Protein AF-A0A135VKZ0-F1 (afdb_monomer_lite)

Structure (mmCIF, N/CA/C/O backbone):
data_AF-A0A135VKZ0-F1
#
_entry.id   AF-A0A135VKZ0-F1
#
loop_
_atom_site.group_PDB
_atom_site.id
_atom_site.type_symbol
_atom_site.label_atom_id
_atom_site.label_alt_id
_atom_site.label_comp_id
_atom_site.label_asym_id
_atom_site.label_entity_id
_atom_site.label_seq_id
_atom_site.pdbx_PDB_ins_code
_atom_site.Cartn_x
_atom_site.Cartn_y
_atom_site.Cartn_z
_atom_site.occupancy
_atom_site.B_iso_or_equiv
_atom_site.auth_seq_id
_atom_site.auth_comp_id
_atom_site.auth_asym_id
_atom_site.auth_atom_id
_atom_site.pdbx_PDB_model_num
ATOM 1 N N . MET A 1 1 ? -35.185 -16.315 -0.077 1.00 45.84 1 MET A N 1
ATOM 2 C CA . MET A 1 1 ? -34.190 -16.184 1.008 1.00 45.84 1 MET A CA 1
ATOM 3 C C . MET A 1 1 ? -33.339 -14.970 0.672 1.00 45.84 1 MET A C 1
ATOM 5 O O . MET A 1 1 ? -32.749 -14.965 -0.396 1.00 45.84 1 MET A O 1
ATOM 9 N N . ARG A 1 2 ? -33.415 -13.886 1.455 1.00 45.19 2 ARG A N 1
ATOM 10 C CA . ARG A 1 2 ? -32.632 -12.665 1.207 1.00 45.19 2 ARG A CA 1
ATOM 11 C C . ARG A 1 2 ? -31.349 -12.754 2.023 1.00 45.19 2 ARG A C 1
ATOM 13 O O . ARG A 1 2 ? -31.421 -12.917 3.239 1.00 45.19 2 ARG A O 1
ATOM 20 N N . ASP A 1 3 ? -30.228 -12.691 1.321 1.00 49.53 3 ASP A N 1
ATOM 21 C CA . ASP A 1 3 ? -28.873 -12.626 1.856 1.00 49.53 3 ASP A CA 1
ATOM 22 C C . ASP A 1 3 ? -28.784 -11.491 2.892 1.00 49.53 3 ASP A C 1
ATOM 24 O O . ASP A 1 3 ? -29.063 -10.329 2.581 1.00 49.53 3 ASP A O 1
ATOM 28 N N . ARG A 1 4 ? -28.489 -11.824 4.154 1.00 51.78 4 ARG A N 1
ATOM 29 C CA . ARG A 1 4 ? -28.217 -10.820 5.188 1.00 51.78 4 ARG A CA 1
ATOM 30 C C . ARG A 1 4 ? -26.778 -10.365 4.993 1.00 51.78 4 ARG A C 1
ATOM 32 O O . ARG A 1 4 ? -25.868 -10.991 5.525 1.00 51.78 4 ARG A O 1
ATOM 39 N N . GLY A 1 5 ? -26.583 -9.272 4.261 1.00 50.97 5 GLY A N 1
ATOM 40 C CA . GLY A 1 5 ? -25.318 -8.545 4.295 1.00 50.97 5 GLY A CA 1
ATOM 41 C C . GLY A 1 5 ? -25.027 -8.134 5.738 1.00 50.97 5 GLY A C 1
ATOM 42 O O . GLY A 1 5 ? -25.716 -7.271 6.284 1.00 50.97 5 GLY A O 1
ATOM 43 N N . LEU A 1 6 ? -24.063 -8.799 6.377 1.00 62.16 6 LEU A N 1
ATOM 44 C CA . LEU A 1 6 ? -23.552 -8.406 7.685 1.00 62.16 6 LEU A CA 1
ATOM 45 C C . LEU A 1 6 ? -22.977 -6.996 7.532 1.00 62.16 6 LEU A C 1
ATOM 47 O O . LEU A 1 6 ? -22.038 -6.780 6.767 1.00 62.16 6 LEU A O 1
ATOM 51 N N . ALA A 1 7 ? -23.596 -6.020 8.194 1.00 70.94 7 ALA A N 1
ATOM 52 C CA . ALA A 1 7 ? -23.090 -4.658 8.204 1.00 70.94 7 ALA A CA 1
ATOM 53 C C . ALA A 1 7 ? -21.691 -4.670 8.831 1.00 70.94 7 ALA A C 1
ATOM 55 O O . ALA A 1 7 ? -21.540 -5.089 9.978 1.00 70.94 7 ALA A O 1
ATOM 56 N N . MET A 1 8 ? -20.683 -4.235 8.071 1.00 70.75 8 MET A N 1
ATOM 57 C CA . MET A 1 8 ? -19.316 -4.126 8.576 1.00 70.75 8 MET A CA 1
ATOM 58 C C . MET A 1 8 ? -19.276 -3.213 9.799 1.00 70.75 8 MET A C 1
ATOM 60 O O . MET A 1 8 ? -19.867 -2.126 9.798 1.00 70.75 8 MET A O 1
ATOM 64 N N . SER A 1 9 ? -18.551 -3.645 10.823 1.00 84.38 9 SER A N 1
ATOM 65 C CA . SER A 1 9 ? -18.296 -2.881 12.036 1.00 84.38 9 SER A CA 1
ATOM 66 C C . SER A 1 9 ? -17.573 -1.565 11.731 1.00 84.38 9 SER A C 1
ATOM 68 O O . SER A 1 9 ? -16.874 -1.423 10.726 1.00 84.38 9 SER A O 1
ATOM 70 N N . SER A 1 10 ? -17.700 -0.587 12.634 1.00 83.88 10 SER A N 1
ATOM 71 C CA . SER A 1 10 ? -16.997 0.702 12.518 1.00 83.88 10 SER A CA 1
ATOM 72 C C . SER A 1 10 ? -15.481 0.527 12.357 1.00 83.88 10 SER A C 1
ATOM 74 O O . SER A 1 10 ? -14.854 1.275 11.609 1.00 83.88 10 SER A O 1
ATOM 76 N N . ARG A 1 11 ? -14.905 -0.485 13.020 1.00 81.19 11 ARG A N 1
ATOM 77 C CA . ARG A 1 11 ? -13.483 -0.833 12.918 1.00 81.19 11 ARG A CA 1
ATOM 78 C C . ARG A 1 11 ? -13.136 -1.336 11.518 1.00 81.19 11 ARG A C 1
ATOM 80 O O . ARG A 1 11 ? -12.252 -0.779 10.883 1.00 81.19 11 ARG A O 1
ATOM 87 N N . GLU A 1 12 ? -13.866 -2.319 10.994 1.00 82.62 12 GLU A N 1
ATOM 88 C CA . GLU A 1 12 ? -13.640 -2.841 9.634 1.00 82.62 12 GLU A CA 1
ATOM 89 C C . GLU A 1 12 ? -13.749 -1.739 8.569 1.00 82.62 12 GLU A C 1
ATOM 91 O O . GLU A 1 12 ? -12.958 -1.697 7.626 1.00 82.62 12 GLU A O 1
ATOM 96 N N . GLN A 1 13 ? -14.679 -0.796 8.745 1.00 86.94 13 GLN A N 1
ATOM 97 C CA . GLN A 1 13 ? -14.823 0.354 7.851 1.00 86.94 13 GLN A CA 1
ATOM 98 C C . GLN A 1 13 ? -13.612 1.293 7.892 1.00 86.94 13 GLN A C 1
ATOM 100 O O . GLN A 1 13 ? -13.187 1.796 6.851 1.00 86.94 13 GLN A O 1
ATOM 105 N N . GLU A 1 14 ? -13.061 1.564 9.074 1.00 86.06 14 GLU A N 1
ATOM 106 C CA . GLU A 1 14 ? -11.873 2.405 9.226 1.00 86.06 14 GLU A CA 1
ATOM 107 C C . GLU A 1 14 ? -10.647 1.758 8.580 1.00 86.06 14 GLU A C 1
ATOM 109 O O . GLU A 1 14 ? -9.938 2.391 7.795 1.00 86.06 14 GLU A O 1
ATOM 114 N N . ILE A 1 15 ? -10.461 0.463 8.805 1.00 85.88 15 ILE A N 1
ATOM 115 C CA . ILE A 1 15 ? -9.363 -0.296 8.213 1.00 85.88 15 ILE A CA 1
ATOM 116 C C . ILE A 1 15 ? -9.484 -0.318 6.687 1.00 85.88 15 ILE A C 1
ATOM 118 O O . ILE A 1 15 ? -8.503 -0.078 5.979 1.00 85.88 15 ILE A O 1
ATOM 122 N N . ALA A 1 16 ? -10.692 -0.533 6.160 1.00 87.69 16 ALA A N 1
ATOM 123 C CA . ALA A 1 16 ? -10.944 -0.482 4.725 1.00 87.69 16 ALA A CA 1
ATOM 124 C C . ALA A 1 16 ? -10.607 0.897 4.129 1.00 87.69 16 ALA A C 1
ATOM 126 O O . ALA A 1 16 ? -10.045 0.97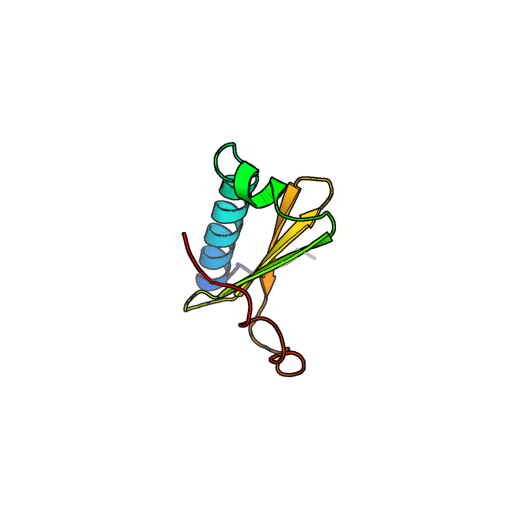5 3.032 1.00 87.69 16 ALA A O 1
ATOM 127 N N . LYS A 1 17 ? -10.886 1.994 4.852 1.00 90.44 17 LYS A N 1
ATOM 128 C CA . LYS A 1 17 ? -10.494 3.351 4.429 1.00 90.44 17 LYS A CA 1
ATOM 129 C C . LYS A 1 17 ? -8.977 3.499 4.360 1.00 90.44 17 LYS A C 1
ATOM 131 O O . LYS A 1 17 ? -8.476 4.012 3.359 1.00 90.44 17 LYS A O 1
ATOM 136 N N . ILE A 1 18 ? -8.251 3.023 5.371 1.00 89.06 18 ILE A N 1
ATOM 137 C CA . ILE A 1 18 ? -6.784 3.095 5.406 1.00 89.06 18 ILE A CA 1
ATOM 138 C C . ILE A 1 18 ? -6.181 2.247 4.275 1.00 89.06 18 ILE A C 1
ATOM 140 O O . ILE A 1 18 ? -5.346 2.740 3.515 1.00 89.06 18 ILE A O 1
ATOM 144 N N . ALA A 1 19 ? -6.640 1.007 4.093 1.00 90.88 19 ALA A N 1
ATOM 145 C CA . ALA A 1 19 ? -6.176 0.135 3.013 1.00 90.88 19 ALA A CA 1
ATOM 146 C C . ALA A 1 19 ? -6.414 0.763 1.627 1.00 90.88 19 ALA A C 1
ATOM 148 O O . ALA A 1 19 ? -5.529 0.748 0.768 1.00 90.88 19 ALA A O 1
ATOM 149 N N . ASN A 1 20 ? -7.581 1.382 1.420 1.00 93.56 20 ASN A N 1
ATOM 150 C CA . ASN A 1 20 ? -7.898 2.103 0.189 1.00 93.56 20 ASN A CA 1
ATOM 151 C C . ASN A 1 20 ? -6.996 3.333 -0.014 1.00 93.56 20 ASN A C 1
ATOM 153 O O . ASN A 1 20 ? -6.532 3.578 -1.128 1.00 93.56 20 ASN A O 1
ATOM 157 N N . MET A 1 21 ? -6.704 4.087 1.049 1.00 93.81 21 MET A N 1
ATOM 158 C CA . MET A 1 21 ? -5.791 5.231 0.995 1.00 93.81 21 MET A CA 1
ATOM 159 C C . MET A 1 21 ? -4.392 4.803 0.538 1.00 93.81 21 MET A C 1
ATOM 161 O O . MET A 1 21 ? -3.870 5.372 -0.421 1.00 93.81 21 MET A O 1
ATOM 165 N N . TYR A 1 22 ? -3.815 3.767 1.156 1.00 93.38 22 TYR A N 1
ATOM 166 C CA . TYR A 1 22 ? -2.506 3.246 0.751 1.00 93.38 22 TYR A CA 1
ATOM 167 C C . TYR A 1 22 ? -2.520 2.682 -0.667 1.00 93.38 22 TYR A C 1
ATOM 169 O O . TYR A 1 22 ? -1.598 2.946 -1.433 1.00 93.38 22 TYR A O 1
ATOM 177 N N . SER A 1 23 ? -3.579 1.964 -1.049 1.00 95.31 23 SER A N 1
ATOM 178 C CA . SER A 1 23 ? -3.727 1.448 -2.411 1.00 95.31 23 SER A CA 1
ATOM 179 C C . SER A 1 23 ? -3.696 2.578 -3.444 1.00 95.31 23 SER A C 1
ATOM 181 O O . SER A 1 23 ? -2.943 2.514 -4.416 1.00 95.31 23 SER A O 1
ATOM 183 N N . ARG A 1 24 ? -4.451 3.658 -3.213 1.00 96.56 24 ARG A N 1
ATOM 184 C CA . ARG A 1 24 ? -4.463 4.832 -4.098 1.00 96.56 24 ARG A CA 1
ATOM 185 C C . ARG A 1 24 ? -3.119 5.544 -4.135 1.00 96.56 24 ARG A C 1
ATOM 187 O O . ARG A 1 24 ? -2.670 5.920 -5.212 1.00 96.56 24 ARG A O 1
ATOM 194 N N . TYR A 1 25 ? -2.490 5.724 -2.977 1.00 95.88 25 TYR A N 1
ATOM 195 C CA . TYR A 1 25 ? -1.198 6.389 -2.877 1.00 95.88 25 TYR A CA 1
ATOM 196 C C . TYR A 1 25 ? -0.110 5.628 -3.643 1.00 95.88 25 TYR A C 1
ATOM 198 O O . TYR A 1 25 ? 0.558 6.206 -4.499 1.00 95.88 25 TYR A O 1
ATOM 206 N N . LEU A 1 26 ? 0.023 4.322 -3.383 1.00 96.31 26 LEU A N 1
ATOM 207 C CA . LEU A 1 26 ? 1.061 3.466 -3.964 1.00 96.31 26 LEU A CA 1
ATOM 208 C C . LEU A 1 26 ? 0.897 3.262 -5.472 1.00 96.31 26 LEU A C 1
ATOM 210 O O . LEU A 1 26 ? 1.886 3.174 -6.191 1.00 96.31 26 LEU A O 1
ATOM 214 N N . ASN A 1 27 ? -0.344 3.237 -5.958 1.00 96.50 27 ASN A N 1
ATOM 215 C CA . ASN A 1 27 ? -0.636 3.190 -7.392 1.00 96.50 27 ASN A CA 1
ATOM 216 C C . ASN A 1 27 ? -0.656 4.584 -8.055 1.00 96.50 27 ASN A C 1
ATOM 218 O O . ASN A 1 27 ? -0.963 4.694 -9.242 1.00 96.50 27 ASN A O 1
ATOM 222 N N . GLY A 1 28 ? -0.366 5.650 -7.303 1.00 96.62 28 GLY A N 1
ATOM 223 C CA . GLY A 1 28 ? -0.271 7.018 -7.800 1.00 96.62 28 GLY A CA 1
ATOM 224 C C . GLY A 1 28 ? 1.162 7.433 -8.166 1.00 96.62 28 GLY A C 1
ATOM 225 O O . GLY A 1 28 ? 2.117 6.698 -7.908 1.00 96.62 28 GLY A O 1
ATOM 226 N N . PRO A 1 29 ? 1.349 8.645 -8.722 1.00 94.31 29 PRO A N 1
ATOM 227 C CA . PRO A 1 29 ? 2.663 9.136 -9.150 1.00 94.31 29 PRO A CA 1
ATOM 228 C C . PRO A 1 29 ? 3.707 9.176 -8.027 1.00 94.31 29 PRO A C 1
ATOM 230 O O . PRO A 1 29 ? 4.867 8.856 -8.258 1.00 94.31 29 PRO A O 1
ATOM 233 N N . LEU A 1 30 ? 3.286 9.530 -6.807 1.00 90.44 30 LEU A N 1
ATOM 234 C CA . LEU A 1 30 ? 4.165 9.617 -5.635 1.00 90.44 30 LEU A CA 1
ATOM 235 C C . LEU A 1 30 ? 4.558 8.236 -5.098 1.00 90.44 30 LEU A C 1
ATOM 237 O O . LEU A 1 30 ? 5.685 8.031 -4.659 1.00 90.44 30 LEU A O 1
ATOM 241 N N . GLY A 1 31 ? 3.634 7.278 -5.155 1.00 93.75 31 GLY A N 1
ATOM 242 C CA . GLY A 1 31 ? 3.865 5.908 -4.712 1.00 93.75 31 GLY A CA 1
ATOM 243 C C . GLY A 1 31 ? 4.682 5.066 -5.686 1.00 93.75 31 GLY A C 1
ATOM 244 O O . GLY A 1 31 ? 5.258 4.055 -5.285 1.00 93.75 31 GLY A O 1
ATOM 245 N N . ARG A 1 32 ? 4.783 5.503 -6.947 1.00 91.50 32 ARG A N 1
ATOM 246 C CA . ARG A 1 32 ? 5.513 4.789 -7.994 1.00 91.50 32 ARG A CA 1
ATOM 247 C C . ARG A 1 32 ? 6.968 4.531 -7.624 1.00 91.50 32 ARG A C 1
ATOM 249 O O . ARG A 1 32 ? 7.436 3.422 -7.832 1.00 91.50 32 ARG A O 1
ATOM 256 N N . GLY A 1 33 ? 7.630 5.495 -6.981 1.00 93.50 33 GLY A N 1
ATOM 257 C CA . GLY A 1 33 ? 8.995 5.312 -6.487 1.00 93.50 33 GLY A CA 1
ATOM 258 C C . GLY A 1 33 ? 9.113 4.106 -5.553 1.00 93.50 33 GLY A C 1
ATOM 259 O O . GLY A 1 33 ? 9.993 3.279 -5.740 1.00 93.50 33 GLY A O 1
ATOM 260 N N . VAL A 1 34 ? 8.185 3.933 -4.610 1.00 92.06 34 VAL A N 1
ATOM 261 C CA . VAL A 1 34 ? 8.163 2.752 -3.727 1.00 92.06 34 VAL A CA 1
ATOM 262 C C . VAL A 1 34 ? 7.917 1.474 -4.534 1.00 92.06 34 VAL A C 1
ATOM 264 O O . VAL A 1 34 ? 8.619 0.481 -4.361 1.00 92.06 34 VAL A O 1
ATOM 267 N N . MET A 1 35 ? 6.949 1.500 -5.453 1.00 95.62 35 MET A N 1
ATOM 268 C CA . MET A 1 35 ? 6.581 0.323 -6.247 1.00 95.62 35 MET A CA 1
ATOM 269 C C . MET A 1 35 ? 7.647 -0.103 -7.260 1.00 95.62 35 MET A C 1
ATOM 271 O O . MET A 1 35 ? 7.710 -1.285 -7.599 1.00 95.62 35 MET A O 1
ATOM 275 N N . ASP A 1 36 ? 8.481 0.816 -7.739 1.00 95.06 36 ASP A N 1
ATOM 276 C CA . ASP A 1 36 ? 9.585 0.519 -8.654 1.00 95.06 36 ASP A CA 1
ATOM 277 C C . ASP A 1 36 ? 10.724 -0.234 -7.947 1.00 95.06 36 ASP A C 1
ATOM 279 O O . ASP A 1 36 ? 11.403 -1.037 -8.584 1.00 95.06 36 ASP A O 1
ATOM 283 N N . HIS A 1 37 ? 10.876 -0.054 -6.630 1.00 94.06 37 HIS A N 1
ATOM 284 C CA . HIS A 1 37 ? 11.853 -0.791 -5.819 1.00 94.06 37 HIS A CA 1
ATOM 285 C C . HIS A 1 37 ? 11.360 -2.175 -5.384 1.00 94.06 37 HIS A C 1
ATOM 287 O O . HIS A 1 37 ? 12.179 -3.031 -5.060 1.00 94.06 37 HIS A O 1
ATOM 293 N N . LEU A 1 38 ? 10.045 -2.421 -5.405 1.00 94.31 38 LEU A N 1
ATOM 294 C CA . LEU A 1 38 ? 9.504 -3.757 -5.175 1.00 94.31 38 LEU A CA 1
ATOM 295 C C . LEU A 1 38 ? 9.638 -4.622 -6.427 1.00 94.31 38 LEU A C 1
ATOM 297 O O . LEU A 1 38 ? 9.192 -4.253 -7.526 1.00 94.31 38 LEU A O 1
ATOM 301 N N . LYS A 1 39 ? 10.153 -5.835 -6.243 1.00 96.38 39 LYS A N 1
ATOM 302 C CA . LYS A 1 39 ? 10.048 -6.884 -7.255 1.00 96.38 39 LYS A CA 1
ATOM 303 C C . LYS A 1 39 ? 8.616 -7.403 -7.329 1.00 96.38 39 LYS A C 1
ATOM 305 O O . LYS A 1 39 ? 7.821 -7.295 -6.398 1.00 96.38 39 LYS A O 1
ATOM 310 N N . GLU A 1 40 ? 8.267 -7.952 -8.481 1.00 97.12 40 GLU A N 1
ATOM 311 C CA . GLU A 1 40 ? 6.973 -8.597 -8.683 1.00 97.12 40 GLU A CA 1
ATOM 312 C C . GLU A 1 40 ? 6.807 -9.772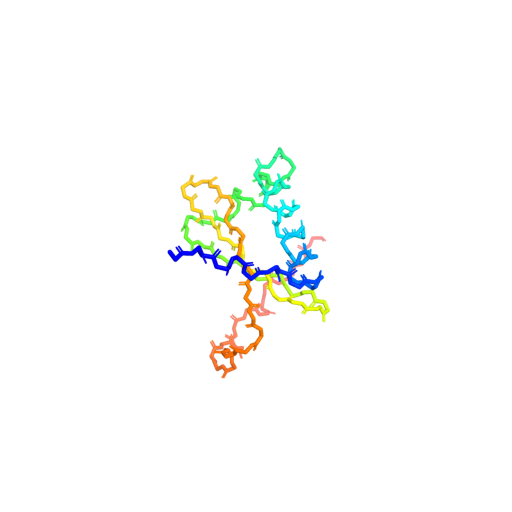 -7.700 1.00 97.12 40 GLU A C 1
ATOM 314 O O . GLU A 1 40 ? 7.723 -10.579 -7.546 1.00 97.12 40 GLU A O 1
ATOM 319 N N . GLY A 1 41 ? 5.671 -9.841 -7.000 1.00 94.94 41 GLY A N 1
ATOM 320 C CA . GLY A 1 41 ? 5.422 -10.814 -5.929 1.00 94.94 41 GLY A CA 1
ATOM 321 C C . GLY A 1 41 ? 6.062 -10.486 -4.572 1.00 94.94 41 GLY A C 1
ATOM 322 O O . GLY A 1 41 ? 5.717 -11.122 -3.576 1.00 94.94 41 GLY A O 1
ATOM 323 N N . GLU A 1 42 ? 6.946 -9.487 -4.491 1.00 95.19 42 GLU A N 1
ATOM 324 C CA . GLU A 1 42 ? 7.513 -9.025 -3.222 1.00 95.19 42 GLU A CA 1
ATOM 325 C C . GLU A 1 42 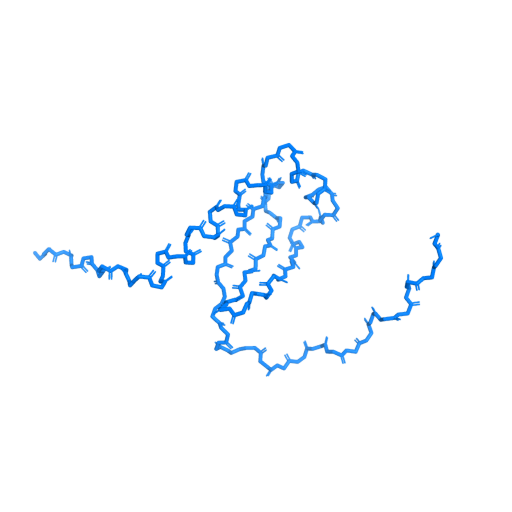? 6.457 -8.292 -2.391 1.00 95.19 42 GLU A C 1
ATOM 327 O O . GLU A 1 42 ? 5.548 -7.640 -2.923 1.00 95.19 42 GLU A O 1
ATOM 332 N N . SER A 1 43 ? 6.568 -8.408 -1.067 1.00 94.38 43 SER A N 1
ATOM 333 C CA . SER A 1 43 ? 5.635 -7.779 -0.145 1.00 94.38 43 SER A CA 1
ATOM 334 C C . SER A 1 43 ? 6.317 -7.261 1.106 1.00 94.38 43 SER A C 1
ATOM 336 O O . SER A 1 43 ? 7.230 -7.903 1.616 1.00 94.38 43 SER A O 1
ATOM 338 N N . PHE A 1 44 ? 5.787 -6.175 1.651 1.00 92.75 44 PHE A N 1
ATOM 339 C CA . PHE A 1 44 ? 6.129 -5.677 2.977 1.00 92.75 44 PHE A CA 1
ATOM 340 C C . PHE A 1 44 ? 4.858 -5.466 3.795 1.00 92.75 44 PHE A C 1
ATOM 342 O O . PHE A 1 44 ? 3.750 -5.391 3.254 1.00 92.75 44 PHE A O 1
ATOM 349 N N . THR A 1 45 ? 5.026 -5.368 5.107 1.00 92.62 45 THR A N 1
ATOM 350 C CA . THR A 1 45 ? 3.916 -5.161 6.031 1.00 92.62 45 THR A CA 1
ATOM 351 C C . THR A 1 45 ? 4.110 -3.846 6.764 1.00 92.62 45 THR A C 1
ATOM 353 O O . THR A 1 45 ? 5.183 -3.582 7.298 1.00 92.62 45 THR A O 1
ATOM 356 N N . ILE A 1 46 ? 3.068 -3.020 6.806 1.00 88.81 46 ILE A N 1
ATOM 357 C CA . ILE A 1 46 ? 3.018 -1.844 7.674 1.00 88.81 46 ILE A CA 1
ATOM 358 C C . ILE A 1 46 ? 2.258 -2.246 8.928 1.00 88.81 46 ILE A C 1
ATOM 360 O O . ILE A 1 46 ? 1.085 -2.613 8.851 1.00 88.81 46 ILE A O 1
ATOM 364 N N . LYS A 1 47 ? 2.926 -2.157 10.078 1.00 85.12 47 LYS A N 1
ATOM 365 C CA . LYS A 1 47 ? 2.278 -2.271 11.381 1.00 85.12 47 LYS A CA 1
ATOM 366 C C . LYS A 1 47 ? 1.838 -0.881 11.831 1.00 85.12 47 LYS A C 1
ATOM 368 O O . LYS A 1 47 ? 2.668 -0.007 12.062 1.00 85.12 47 LYS A O 1
ATOM 373 N N . SER A 1 48 ? 0.532 -0.678 11.922 1.00 74.25 48 SER A N 1
ATOM 374 C CA . SER A 1 48 ? -0.058 0.450 12.640 1.00 74.25 48 SER A CA 1
ATOM 375 C C . SER A 1 48 ? -0.294 0.050 14.100 1.00 74.25 48 SER A C 1
ATOM 377 O O . SER A 1 48 ? -0.188 -1.122 14.453 1.00 74.25 48 SER A O 1
ATOM 379 N N . GLN A 1 49 ? -0.653 1.008 14.956 1.00 74.25 49 GLN A N 1
ATOM 380 C CA . GLN A 1 49 ? -1.049 0.721 16.341 1.00 74.25 49 GLN A CA 1
ATOM 381 C C . GLN A 1 49 ? -2.262 -0.216 16.429 1.00 74.25 49 GLN A C 1
ATOM 383 O O . GLN A 1 49 ? -2.439 -0.888 17.440 1.00 74.25 49 GLN A O 1
ATOM 388 N N . PHE A 1 50 ? -3.088 -0.253 15.382 1.00 65.94 50 PHE A N 1
ATOM 389 C CA . PHE A 1 50 ? -4.366 -0.957 15.401 1.00 65.94 50 PHE A CA 1
ATOM 390 C C . PHE A 1 50 ? -4.394 -2.215 14.531 1.00 65.94 50 PHE A C 1
ATOM 392 O O . PHE A 1 50 ? -5.181 -3.103 14.829 1.00 65.94 50 PHE A O 1
ATOM 399 N N . GLU A 1 51 ? -3.577 -2.294 13.473 1.00 78.44 51 GLU A N 1
ATOM 400 C CA . GLU A 1 51 ? -3.647 -3.364 12.465 1.00 78.44 51 GLU A CA 1
ATOM 401 C C . GLU A 1 51 ? -2.338 -3.536 11.682 1.00 78.44 51 GLU A C 1
ATOM 403 O O . GLU A 1 51 ? -1.520 -2.612 11.595 1.00 78.44 51 GLU A O 1
ATOM 408 N N . MET A 1 52 ? -2.197 -4.685 11.013 1.00 88.50 52 MET A N 1
ATOM 409 C CA . MET A 1 52 ? -1.194 -4.901 9.972 1.00 88.50 52 MET A CA 1
ATOM 410 C C . MET A 1 52 ? -1.802 -4.796 8.569 1.00 88.50 52 MET A C 1
ATOM 412 O O . MET A 1 52 ? -2.852 -5.361 8.263 1.00 88.50 52 MET A O 1
ATOM 416 N N . LEU A 1 53 ? -1.095 -4.103 7.677 1.00 91.44 53 LEU A N 1
ATOM 417 C CA . LEU A 1 53 ? -1.406 -4.046 6.251 1.00 91.44 53 LEU A CA 1
ATOM 418 C C . LEU A 1 53 ? -0.283 -4.705 5.465 1.00 91.44 53 LEU A C 1
ATOM 420 O O . LEU A 1 53 ? 0.843 -4.215 5.476 1.00 91.44 53 LEU A O 1
ATOM 424 N N . LYS A 1 54 ? -0.592 -5.779 4.742 1.00 94.25 54 LYS A N 1
ATOM 425 C CA . LYS A 1 54 ? 0.326 -6.394 3.785 1.00 94.25 54 LYS A CA 1
ATOM 426 C C . LYS A 1 54 ? 0.165 -5.729 2.427 1.00 94.25 54 LYS A C 1
ATOM 428 O O . LYS A 1 54 ? -0.925 -5.717 1.856 1.00 94.25 54 LYS A O 1
ATOM 433 N N . ILE A 1 55 ? 1.261 -5.215 1.897 1.00 95.19 55 ILE A N 1
ATOM 434 C CA . ILE A 1 55 ? 1.337 -4.570 0.590 1.00 95.19 55 ILE A CA 1
ATOM 435 C C . ILE A 1 55 ? 2.201 -5.447 -0.301 1.00 95.19 55 ILE A C 1
ATOM 437 O O . ILE A 1 55 ? 3.296 -5.831 0.094 1.00 95.19 55 ILE A O 1
ATOM 441 N N . MET A 1 56 ? 1.712 -5.774 -1.492 1.00 97.06 56 MET A N 1
ATOM 442 C CA . MET A 1 56 ? 2.409 -6.630 -2.451 1.00 97.06 56 MET A CA 1
ATOM 443 C C . MET A 1 56 ? 2.321 -6.044 -3.853 1.00 97.06 56 MET A C 1
ATOM 445 O O . MET A 1 56 ? 1.290 -5.477 -4.223 1.00 97.06 56 MET A O 1
ATOM 449 N N . LYS A 1 57 ? 3.375 -6.221 -4.650 1.00 97.88 57 LYS A N 1
ATOM 450 C CA . LYS A 1 57 ? 3.333 -5.906 -6.078 1.00 97.88 57 LYS A CA 1
ATOM 451 C C . LYS A 1 57 ? 2.749 -7.086 -6.850 1.00 97.88 57 LYS A C 1
ATOM 453 O O . LYS A 1 57 ? 3.302 -8.180 -6.792 1.00 97.88 57 LYS A O 1
ATOM 458 N N . LEU A 1 58 ? 1.624 -6.852 -7.524 1.00 97.31 58 LEU A N 1
ATOM 459 C CA . LEU A 1 58 ? 0.969 -7.798 -8.425 1.00 97.31 58 LEU A CA 1
ATOM 460 C C . LEU A 1 58 ? 0.658 -7.134 -9.769 1.00 97.31 58 LEU A C 1
ATOM 462 O O . LEU A 1 58 ? -0.092 -6.158 -9.831 1.00 97.31 58 LEU A O 1
ATOM 466 N N . ASN A 1 59 ? 1.205 -7.684 -10.847 1.00 95.44 59 ASN A N 1
ATOM 467 C CA . ASN A 1 59 ? 1.134 -7.181 -12.215 1.00 95.44 59 ASN A CA 1
ATOM 468 C C . ASN A 1 59 ? 1.495 -5.690 -12.303 1.00 95.44 59 ASN A C 1
ATOM 470 O O . ASN A 1 59 ? 0.762 -4.891 -12.892 1.00 95.44 59 ASN A O 1
ATOM 474 N N . GLY A 1 60 ? 2.593 -5.300 -11.649 1.00 94.75 60 GLY A N 1
ATOM 475 C CA . GLY A 1 60 ? 3.045 -3.909 -11.608 1.00 94.75 60 GLY A CA 1
ATOM 476 C C . GLY A 1 60 ? 2.178 -2.958 -10.774 1.00 94.75 60 GLY A C 1
ATOM 477 O O . GLY A 1 60 ? 2.388 -1.749 -10.841 1.00 94.75 60 GLY A O 1
ATOM 478 N N . LYS A 1 61 ? 1.215 -3.464 -9.993 1.00 95.94 61 LYS A N 1
ATOM 479 C CA . LYS A 1 61 ? 0.322 -2.659 -9.143 1.00 95.94 61 LYS A CA 1
ATOM 480 C C . LYS A 1 61 ? 0.463 -3.025 -7.676 1.00 95.94 61 LYS A C 1
ATOM 482 O O . LYS A 1 61 ? 0.736 -4.172 -7.338 1.00 95.94 61 LYS A O 1
ATOM 487 N N . ALA A 1 62 ? 0.221 -2.060 -6.798 1.00 97.00 62 ALA A N 1
ATOM 488 C CA . ALA A 1 62 ? 0.146 -2.313 -5.369 1.00 97.00 62 ALA A CA 1
ATOM 489 C C . ALA A 1 62 ? -1.204 -2.949 -5.023 1.00 97.00 62 ALA A C 1
ATOM 491 O O . ALA A 1 62 ? -2.260 -2.372 -5.298 1.00 97.00 62 ALA A O 1
ATOM 492 N N . VAL A 1 63 ? -1.164 -4.112 -4.381 1.00 96.50 63 VAL A N 1
ATOM 493 C CA . VAL A 1 63 ? -2.318 -4.769 -3.767 1.00 96.50 63 VAL A CA 1
ATOM 494 C C . VAL A 1 63 ? -2.145 -4.710 -2.258 1.00 96.50 63 VAL A C 1
ATOM 496 O O . VAL A 1 63 ? -1.142 -5.182 -1.726 1.00 96.50 63 VAL A O 1
ATOM 499 N N . VAL A 1 64 ? -3.131 -4.131 -1.574 1.00 94.69 64 VAL A N 1
ATOM 500 C CA . VAL A 1 64 ? -3.127 -3.946 -0.119 1.00 94.69 64 VAL A CA 1
ATOM 501 C C . VAL A 1 64 ? -4.146 -4.891 0.503 1.00 94.69 64 VAL A C 1
ATOM 503 O O . VAL A 1 64 ? -5.303 -4.918 0.083 1.00 94.69 64 VAL A O 1
ATOM 506 N N . LYS A 1 65 ? -3.719 -5.669 1.496 1.00 92.44 65 LYS A N 1
ATOM 507 C CA . LYS A 1 65 ? -4.567 -6.573 2.274 1.00 92.44 65 LYS A CA 1
ATOM 508 C C . LYS A 1 65 ? -4.430 -6.263 3.755 1.00 92.44 65 LYS A C 1
ATOM 510 O O . LYS A 1 65 ? -3.327 -6.041 4.244 1.00 92.44 65 LYS A O 1
ATOM 515 N N . VAL A 1 66 ? -5.552 -6.294 4.455 1.00 89.38 66 VAL A N 1
ATOM 516 C CA . VAL A 1 66 ? -5.573 -6.296 5.916 1.00 89.38 66 VAL A CA 1
ATOM 517 C C . VAL A 1 66 ? -5.166 -7.687 6.379 1.00 89.38 66 VAL A C 1
ATOM 519 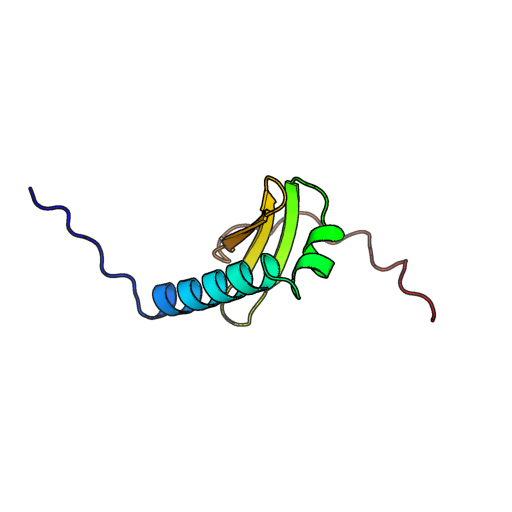O O . VAL A 1 66 ? -5.660 -8.679 5.841 1.00 89.38 66 VAL A O 1
ATOM 522 N N . VAL A 1 67 ? -4.244 -7.753 7.329 1.00 87.31 67 VAL A N 1
ATOM 523 C CA . VAL A 1 67 ? -3.850 -8.993 7.995 1.00 87.31 67 VAL A CA 1
ATOM 524 C C . VAL A 1 67 ? -4.215 -8.844 9.461 1.00 87.31 67 VAL A C 1
ATOM 526 O O . VAL A 1 67 ? -3.730 -7.932 10.127 1.00 87.31 67 VAL A O 1
ATOM 529 N N . GLU A 1 68 ? -5.086 -9.725 9.943 1.00 76.25 68 GLU A N 1
ATOM 530 C CA . GLU A 1 68 ? -5.376 -9.818 11.369 1.00 76.25 68 GLU A CA 1
ATOM 531 C C . GLU A 1 68 ? -4.112 -10.294 12.099 1.00 76.25 68 GLU A C 1
ATOM 533 O O . GLU A 1 68 ? -3.415 -11.196 11.632 1.00 76.25 68 GLU A O 1
ATOM 538 N N . GLU A 1 69 ? -3.800 -9.696 13.251 1.00 64.94 69 GLU A N 1
ATOM 539 C CA . GLU A 1 69 ? -2.622 -10.066 14.056 1.00 64.94 69 GLU A CA 1
ATOM 540 C C . GLU A 1 69 ? -2.733 -11.489 14.658 1.00 64.94 69 GLU A C 1
ATOM 542 O O . GLU A 1 69 ? -1.771 -12.040 15.195 1.00 64.94 69 GLU A O 1
ATOM 547 N N . SER A 1 70 ? -3.880 -12.149 14.507 1.00 50.81 70 SER A N 1
ATOM 548 C CA . SER A 1 70 ? -4.091 -13.545 14.872 1.00 50.81 70 SER A CA 1
ATOM 549 C C . SER A 1 70 ? -3.508 -14.511 13.828 1.00 50.81 70 SER A C 1
ATOM 551 O O . SER A 1 70 ? -4.203 -14.917 12.901 1.00 50.81 70 SER A O 1
ATOM 553 N N . ALA A 1 71 ? -2.252 -14.932 14.064 1.00 48.16 71 ALA A N 1
ATOM 554 C CA . ALA A 1 71 ? -1.643 -16.230 13.685 1.00 48.16 71 ALA A CA 1
ATOM 555 C C . ALA A 1 71 ? -0.374 -16.244 12.800 1.00 48.16 71 ALA A C 1
ATOM 557 O O . ALA A 1 71 ? -0.180 -17.189 12.039 1.00 48.16 71 ALA A O 1
ATOM 558 N N . THR A 1 72 ? 0.573 -15.317 12.967 1.00 43.38 72 THR A N 1
ATOM 559 C CA . THR A 1 72 ? 1.976 -15.599 12.583 1.00 43.38 72 THR A CA 1
ATOM 560 C C . THR A 1 72 ? 2.953 -15.073 13.623 1.00 43.38 72 THR A C 1
ATOM 562 O O . THR A 1 72 ? 3.615 -14.060 13.430 1.00 43.38 72 THR A O 1
ATOM 565 N N . ASN A 1 73 ? 3.049 -15.796 14.735 1.00 50.44 73 ASN A N 1
ATOM 566 C CA . ASN A 1 73 ? 4.241 -15.804 15.566 1.00 50.44 73 ASN A CA 1
ATOM 567 C C . ASN A 1 73 ? 4.949 -17.130 15.268 1.00 50.44 73 ASN A C 1
ATOM 569 O O . ASN A 1 73 ? 4.531 -18.139 15.823 1.00 50.44 73 ASN A O 1
ATOM 573 N N . THR A 1 74 ? 5.873 -17.159 14.298 1.00 48.16 74 THR A N 1
ATOM 574 C CA . THR A 1 74 ? 7.031 -18.081 14.168 1.00 48.16 74 THR A CA 1
ATOM 575 C C . THR A 1 74 ? 7.746 -17.812 12.829 1.00 48.16 74 THR A C 1
ATOM 577 O O . THR A 1 74 ? 7.111 -17.842 11.778 1.00 48.16 74 THR A O 1
ATOM 580 N N . ALA A 1 75 ? 9.073 -17.642 12.903 1.00 47.34 75 ALA A N 1
ATOM 581 C CA . ALA A 1 75 ? 10.079 -17.673 11.827 1.00 47.34 75 ALA A CA 1
ATOM 582 C C . ALA A 1 75 ? 10.273 -16.408 10.959 1.00 47.34 75 ALA A C 1
ATOM 584 O O . ALA A 1 75 ? 9.782 -16.323 9.837 1.00 47.34 75 ALA A O 1
ATOM 585 N N . ASN A 1 76 ? 11.071 -15.453 11.462 1.00 46.16 76 ASN A N 1
ATOM 586 C CA . ASN A 1 76 ? 12.415 -15.123 10.933 1.00 46.16 76 ASN A CA 1
ATOM 587 C C . ASN A 1 76 ? 12.869 -13.725 1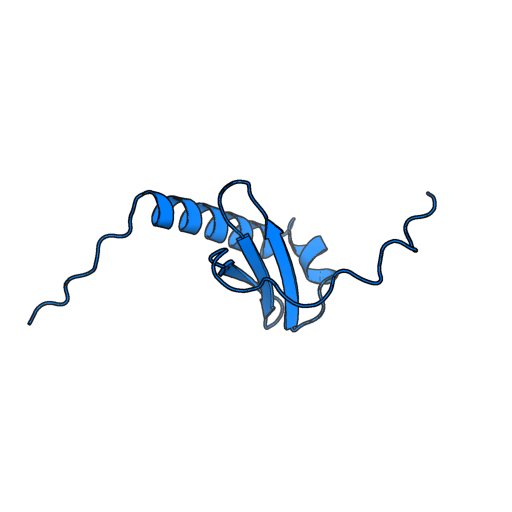1.400 1.00 46.16 76 ASN A C 1
ATOM 589 O O . ASN A 1 76 ? 12.935 -12.780 10.621 1.00 46.16 76 ASN A O 1
ATOM 593 N N . GLU A 1 77 ? 13.216 -13.604 12.683 1.00 45.94 77 GLU A N 1
ATOM 594 C CA . GLU A 1 77 ? 14.107 -12.547 13.178 1.00 45.94 77 GLU A CA 1
ATOM 595 C C . GLU A 1 77 ? 15.516 -13.124 13.309 1.00 45.94 77 GLU A C 1
ATOM 597 O O . GLU A 1 77 ? 15.975 -13.460 14.397 1.00 45.94 77 GLU A O 1
ATOM 602 N N . THR A 1 78 ? 16.215 -13.301 12.196 1.00 50.44 78 THR A N 1
ATOM 603 C CA . THR A 1 78 ? 17.680 -13.313 12.194 1.00 50.44 78 THR A CA 1
ATOM 604 C C . THR A 1 78 ? 18.130 -12.959 10.783 1.00 50.44 78 THR A C 1
ATOM 606 O O . THR A 1 78 ? 17.611 -13.522 9.830 1.00 50.44 78 THR A O 1
ATOM 609 N N . GLU A 1 79 ? 19.083 -12.033 10.675 1.00 49.72 79 GLU A N 1
ATOM 610 C CA . GLU A 1 79 ? 19.763 -11.603 9.440 1.00 49.72 79 GLU A CA 1
ATOM 611 C C . GLU A 1 79 ? 19.060 -10.522 8.601 1.00 49.72 79 GLU A C 1
ATOM 613 O O . GLU A 1 79 ? 18.479 -10.818 7.564 1.00 49.72 79 GLU A O 1
ATOM 618 N N . SER A 1 80 ? 19.172 -9.245 9.005 1.00 51.31 80 SER A N 1
ATOM 619 C CA . SER A 1 80 ? 19.416 -8.099 8.085 1.00 51.31 80 SER A CA 1
ATOM 620 C C . SER A 1 80 ? 19.554 -6.751 8.821 1.00 51.31 80 SER A C 1
ATOM 622 O O . SER A 1 80 ? 18.921 -5.764 8.459 1.00 51.31 80 SER A O 1
ATOM 624 N N . LEU A 1 81 ? 20.404 -6.672 9.854 1.00 50.41 81 LEU A N 1
ATOM 625 C CA . LEU A 1 81 ? 20.809 -5.384 10.456 1.00 50.41 81 LEU A CA 1
ATOM 626 C C . LEU A 1 81 ? 22.286 -5.033 10.206 1.00 50.41 81 LEU A C 1
ATOM 628 O O . LEU A 1 81 ? 22.861 -4.230 10.930 1.00 50.41 81 LEU A O 1
ATOM 632 N N . SER A 1 82 ? 22.911 -5.595 9.170 1.00 50.97 82 SER A N 1
ATOM 633 C CA . SER A 1 82 ? 24.336 -5.373 8.884 1.00 50.97 82 SER A CA 1
ATOM 634 C C . SER A 1 82 ? 24.657 -4.355 7.782 1.00 50.97 82 SER A C 1
ATOM 636 O O . SER A 1 82 ? 25.837 -4.139 7.543 1.00 50.97 82 SER A O 1
ATOM 638 N N . ASN A 1 83 ? 23.688 -3.682 7.141 1.00 49.38 83 ASN A N 1
ATOM 639 C CA . ASN A 1 83 ? 23.986 -2.871 5.942 1.00 49.38 83 ASN A CA 1
ATOM 640 C C . ASN A 1 83 ? 23.506 -1.406 5.929 1.00 49.38 83 ASN A C 1
ATOM 642 O O . ASN A 1 83 ? 23.422 -0.813 4.857 1.00 49.38 83 ASN A O 1
ATOM 646 N N . PHE A 1 84 ? 23.253 -0.777 7.079 1.00 47.28 84 PHE A N 1
ATOM 647 C CA . PHE A 1 84 ? 23.128 0.688 7.126 1.00 47.28 84 PHE A CA 1
ATOM 648 C C . PHE A 1 84 ? 24.425 1.315 7.636 1.00 47.28 84 PHE A C 1
ATOM 650 O O . PHE A 1 84 ? 24.599 1.522 8.834 1.00 47.28 84 PHE A O 1
ATOM 657 N N . GLN A 1 85 ? 25.326 1.616 6.700 1.00 54.22 85 GLN A N 1
ATOM 658 C CA . GLN A 1 85 ? 26.473 2.486 6.924 1.00 54.22 85 GLN A CA 1
ATOM 659 C C . GLN A 1 85 ? 26.530 3.559 5.820 1.00 54.22 85 GLN A C 1
ATOM 661 O O . GLN A 1 85 ? 26.518 3.231 4.638 1.00 54.22 85 GLN A O 1
ATOM 666 N N . GLU A 1 86 ? 26.561 4.815 6.282 1.00 39.41 86 GLU A N 1
ATOM 667 C CA . GLU A 1 86 ? 27.066 6.056 5.663 1.00 39.41 86 GLU A CA 1
ATOM 668 C C . GLU A 1 86 ? 26.515 6.532 4.303 1.00 39.41 86 GLU A C 1
ATOM 670 O O . GLU A 1 86 ? 26.890 6.031 3.248 1.00 39.41 86 GLU A O 1
ATOM 675 N N . PHE A 1 87 ? 25.745 7.631 4.352 1.00 45.19 87 PHE A N 1
ATOM 676 C CA . PHE A 1 87 ? 25.990 8.840 3.550 1.00 45.19 87 PHE A CA 1
ATOM 677 C C . PHE A 1 87 ? 25.728 10.086 4.401 1.00 45.19 87 PHE A C 1
ATOM 679 O O . PHE A 1 87 ? 24.720 10.078 5.147 1.00 45.19 87 PHE A O 1
#

Secondary structure (DSSP, 8-state):
------PPPHHHHHHHHHHHHHHHHHTSTTTHHHHHHSPTT-EEEEE-SS-EEEEEEETTEEEEEEE-STT---S--S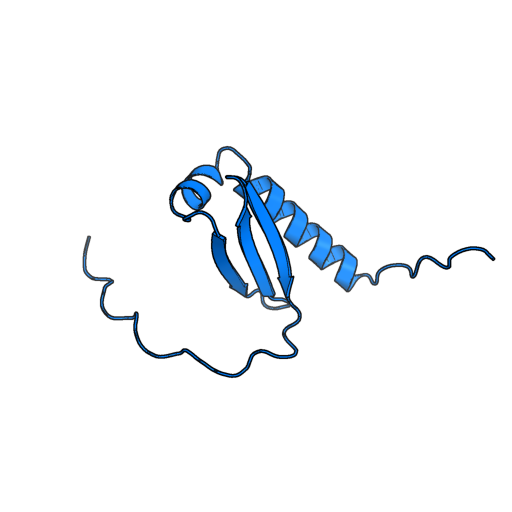S--S-----

Foldseek 3Di:
DDDPPDPDDPVRVVVVVVQVVVQDCLQDPNNLVVLVPADAQDWDWDDDPRFIWIWGHHPSGTDIDTDHPPDDDDDDDDDDPPPDDDD

Sequence (87 aa):
MRDRGLAMSSREQEIAKIANMYSRYLNGPLGRGVMDHLKEGESFTIKSQFEMLKIMKLNGKAVVKVVEESATNTANETESLSNFQEF

pLDDT: mean 78.55, std 19.64, range [39.41, 97.88]

Radius of gyration: 16.58 Å; chains: 1; bounding box: 61×28×29 Å